Protein AF-A0A7T8KJE3-F1 (afdb_monomer_lite)

Radius of gyration: 11.45 Å; chains: 1; bounding box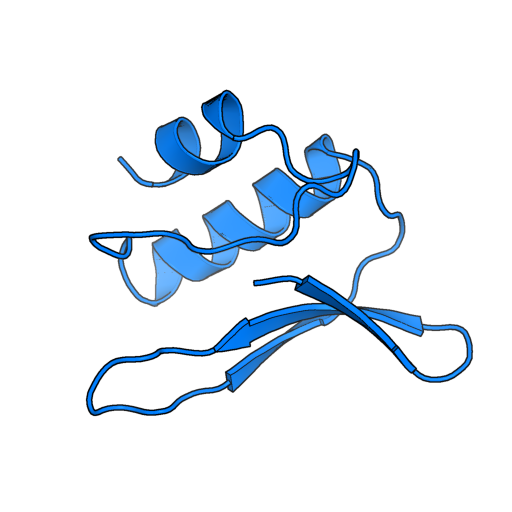: 30×22×27 Å

Secondary structure (DSSP, 8-state):
-EEEEETTEEEEEEE--STT--EEEEEES---HHHHHHHHHHHHHHH---S-------TT--HHHHHHTT-

pLDDT: mean 84.94, std 12.67, range [46.56, 96.88]

Organism: Caligus rogercresseyi (NCBI:txid217165)

InterPro domains:
  IPR001584 Integrase, catalytic core [PS50994] (1-71)
  IPR012337 Ribonuclease H-like superfamily [SSF53098] (1-61)
  IPR036397 Ribonuclease H superfamily [G3DSA:3.30.420.10] (1-68)

Foldseek 3Di:
DEWDDDPPWTWDWDFDPDPVRDIDTDTDPDLALVRNLVVLLVVCVVVNADPDDDYDPDPSDPVVSNVVSRD

Structure (mmCIF, N/CA/C/O backbone):
data_AF-A0A7T8KJE3-F1
#
_entry.id   AF-A0A7T8KJE3-F1
#
loop_
_atom_site.group_PDB
_atom_site.id
_atom_site.type_symbol
_atom_site.label_atom_id
_atom_site.label_alt_id
_atom_site.label_comp_id
_atom_site.label_asym_id
_atom_site.label_entity_id
_atom_site.label_seq_id
_atom_site.pdbx_PDB_ins_code
_atom_site.Cartn_x
_atom_site.Cartn_y
_atom_site.Cartn_z
_atom_site.occupancy
_atom_site.B_iso_or_equiv
_atom_site.auth_seq_id
_atom_site.auth_comp_id
_atom_site.auth_asym_id
_atom_site.auth_atom_id
_atom_site.pdbx_PDB_model_num
ATOM 1 N N . MET A 1 1 ? -3.345 3.848 -3.605 1.00 89.69 1 MET A N 1
ATOM 2 C CA . MET A 1 1 ? -3.777 2.962 -2.520 1.00 89.69 1 MET A CA 1
ATOM 3 C C . MET A 1 1 ? -5.171 3.361 -2.109 1.00 89.69 1 MET A C 1
ATOM 5 O O . MET A 1 1 ? -5.534 4.510 -2.327 1.00 89.69 1 MET A O 1
ATOM 9 N N . ASP A 1 2 ? -5.934 2.394 -1.626 1.00 91.62 2 ASP A N 1
ATOM 10 C CA . ASP A 1 2 ? -7.363 2.523 -1.342 1.00 91.62 2 ASP A CA 1
ATOM 11 C C . ASP A 1 2 ? -7.777 1.480 -0.285 1.00 91.62 2 ASP A C 1
ATOM 13 O O . ASP A 1 2 ? -7.058 0.494 -0.074 1.00 91.62 2 ASP A O 1
ATOM 17 N N . VAL A 1 3 ? -8.924 1.681 0.370 1.00 92.25 3 VAL A N 1
ATOM 18 C CA . VAL A 1 3 ? -9.575 0.648 1.184 1.00 92.25 3 VAL A CA 1
ATOM 19 C C . VAL A 1 3 ? -10.708 0.005 0.390 1.00 92.25 3 VAL A C 1
ATOM 21 O O . VAL A 1 3 ? -11.810 0.527 0.239 1.00 92.25 3 VAL A O 1
ATOM 24 N N . THR A 1 4 ? -10.456 -1.211 -0.079 1.00 93.44 4 THR A N 1
ATOM 25 C CA . THR A 1 4 ? -11.407 -1.967 -0.886 1.00 93.44 4 THR A CA 1
ATOM 26 C C . THR A 1 4 ? -12.234 -2.918 -0.021 1.00 93.44 4 THR A C 1
ATOM 28 O O . THR A 1 4 ? -11.703 -3.754 0.714 1.00 93.44 4 THR A O 1
ATOM 31 N N . HIS A 1 5 ? -13.557 -2.838 -0.158 1.00 94.88 5 HIS A N 1
ATOM 32 C CA . HIS A 1 5 ? -14.510 -3.716 0.519 1.00 94.88 5 HIS A CA 1
ATOM 33 C C . HIS A 1 5 ? -14.862 -4.930 -0.346 1.00 94.88 5 HIS A C 1
ATOM 35 O O . HIS A 1 5 ? -15.349 -4.784 -1.468 1.00 94.88 5 HIS A O 1
ATOM 41 N N . VAL A 1 6 ? -14.670 -6.138 0.189 1.00 95.75 6 VAL A N 1
ATOM 42 C CA . VAL A 1 6 ? -15.067 -7.394 -0.464 1.00 95.75 6 VAL A CA 1
ATOM 43 C C . VAL A 1 6 ? -15.930 -8.203 0.500 1.00 95.75 6 VAL A C 1
ATOM 45 O O . VAL A 1 6 ? -15.441 -8.850 1.428 1.00 95.75 6 VAL A O 1
ATOM 48 N N . GLY A 1 7 ? -17.246 -8.150 0.292 1.00 95.00 7 GLY A N 1
ATOM 49 C CA . GLY A 1 7 ? -18.209 -8.685 1.254 1.00 95.00 7 GLY A CA 1
ATOM 50 C C . GLY A 1 7 ? -18.106 -7.946 2.590 1.00 95.00 7 GLY A C 1
ATOM 51 O O . GLY A 1 7 ? -18.186 -6.723 2.623 1.00 95.00 7 GLY A O 1
ATOM 52 N N . ASN A 1 8 ? -17.893 -8.691 3.678 1.00 93.88 8 ASN A N 1
ATOM 53 C CA . ASN A 1 8 ? -17.736 -8.136 5.031 1.00 93.88 8 ASN A CA 1
ATOM 54 C C . ASN A 1 8 ? -16.268 -7.907 5.431 1.00 93.88 8 ASN A C 1
ATOM 56 O O . ASN A 1 8 ? -15.991 -7.664 6.604 1.00 93.88 8 ASN A O 1
ATOM 60 N N . VAL A 1 9 ? -15.325 -8.042 4.495 1.00 95.75 9 VAL A N 1
ATOM 61 C CA . VAL A 1 9 ? -13.894 -7.882 4.768 1.00 95.75 9 VAL A CA 1
ATOM 62 C C . VAL A 1 9 ? -13.380 -6.624 4.082 1.00 95.75 9 VAL A C 1
ATOM 64 O O . VAL A 1 9 ? -13.700 -6.356 2.922 1.00 95.75 9 VAL A O 1
ATOM 67 N N . LYS A 1 10 ? -12.567 -5.870 4.815 1.00 95.62 10 LYS A N 1
ATOM 68 C CA . LYS A 1 10 ? -11.913 -4.646 4.359 1.00 95.62 10 LYS A CA 1
ATOM 69 C C . LYS A 1 10 ? -10.463 -4.955 4.032 1.00 95.62 10 LYS A C 1
ATOM 71 O O . LYS A 1 10 ? -9.801 -5.676 4.781 1.00 95.62 10 LYS A O 1
ATOM 76 N N . 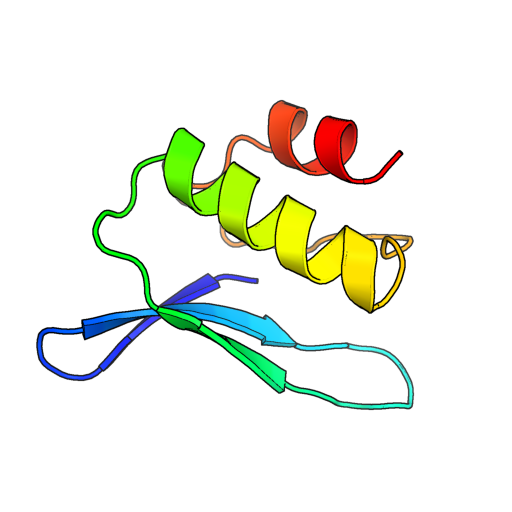PHE A 1 11 ? -9.967 -4.414 2.930 1.00 96.50 11 PHE A N 1
ATOM 77 C CA . PHE A 1 11 ? -8.587 -4.601 2.514 1.00 96.50 11 PHE A CA 1
ATOM 78 C C . PHE A 1 11 ? -7.941 -3.266 2.188 1.00 96.50 11 PHE A C 1
ATOM 80 O O . PHE A 1 11 ? -8.449 -2.531 1.350 1.00 96.50 11 PHE A O 1
ATOM 87 N N . LEU A 1 12 ? -6.769 -3.007 2.761 1.00 94.88 12 LEU A N 1
ATOM 88 C CA . LEU A 1 12 ? -5.851 -2.033 2.194 1.00 94.88 12 LEU A CA 1
ATOM 89 C C . LEU A 1 12 ? -5.307 -2.613 0.887 1.00 94.88 12 LEU A C 1
ATOM 91 O O . LEU A 1 12 ? -4.651 -3.664 0.896 1.00 94.88 12 LEU A O 1
ATOM 95 N N . THR A 1 13 ? -5.573 -1.927 -0.219 1.00 94.69 13 THR A N 1
ATOM 96 C CA . THR A 1 13 ? -5.080 -2.287 -1.545 1.00 94.69 13 THR A CA 1
ATOM 97 C C . THR A 1 13 ? -4.015 -1.296 -2.000 1.00 94.69 13 THR A C 1
ATOM 99 O O . THR A 1 13 ? -4.194 -0.076 -2.011 1.00 94.69 13 THR A O 1
ATOM 102 N N . ILE A 1 14 ? -2.848 -1.827 -2.363 1.00 93.25 14 ILE A N 1
ATOM 103 C CA . ILE A 1 14 ? -1.712 -1.053 -2.869 1.00 93.25 14 ILE A CA 1
ATOM 104 C C . ILE A 1 14 ? -1.304 -1.665 -4.198 1.00 93.25 14 ILE A C 1
ATOM 106 O O . ILE A 1 14 ? -0.988 -2.850 -4.275 1.00 93.25 14 ILE A O 1
ATOM 110 N N . VAL A 1 15 ? -1.309 -0.852 -5.245 1.00 93.06 15 VAL A N 1
ATOM 111 C CA . VAL A 1 15 ? -0.896 -1.261 -6.586 1.00 93.06 15 VAL A CA 1
ATOM 112 C C . VAL A 1 15 ? 0.379 -0.515 -6.933 1.00 93.06 15 VAL A C 1
ATOM 114 O O . VAL A 1 15 ? 0.417 0.712 -6.843 1.00 93.06 15 VAL A O 1
ATOM 117 N N . ASP A 1 16 ? 1.413 -1.254 -7.331 1.00 91.50 16 ASP A N 1
ATOM 118 C CA . ASP A 1 16 ? 2.613 -0.656 -7.898 1.00 91.50 16 ASP A CA 1
ATOM 119 C C . ASP A 1 16 ? 2.327 -0.150 -9.320 1.00 91.50 16 ASP A C 1
ATOM 121 O O . ASP A 1 16 ? 2.033 -0.921 -10.239 1.00 91.50 16 ASP A O 1
ATOM 125 N N . CYS A 1 17 ? 2.454 1.164 -9.507 1.00 88.81 17 CYS A N 1
ATOM 126 C CA . CYS A 1 17 ? 2.360 1.818 -10.811 1.00 88.81 17 CYS A CA 1
ATOM 127 C C . CYS A 1 17 ? 3.644 1.653 -11.654 1.00 88.81 17 CYS A C 1
ATOM 129 O O . CYS A 1 17 ? 3.655 1.997 -12.841 1.00 88.81 17 CYS A O 1
ATOM 131 N N . GLY A 1 18 ? 4.720 1.116 -11.070 1.00 84.44 18 GLY A N 1
ATOM 132 C CA . GLY A 1 18 ? 5.988 0.772 -11.706 1.00 84.44 18 GLY A CA 1
ATOM 133 C C . GLY A 1 18 ? 5.970 -0.566 -12.461 1.00 84.44 18 GLY A C 1
ATOM 134 O O . GLY A 1 18 ? 4.951 -1.263 -12.508 1.00 84.44 18 GLY A O 1
ATOM 135 N N . PRO A 1 19 ? 7.080 -0.935 -13.126 1.00 84.88 19 PRO A N 1
ATOM 136 C CA . PRO A 1 19 ? 7.140 -2.069 -14.055 1.00 84.88 19 PRO A CA 1
ATOM 137 C C . PRO A 1 19 ? 6.799 -3.426 -13.422 1.00 84.88 19 PRO A C 1
ATOM 139 O O . PRO A 1 19 ? 6.495 -4.358 -14.161 1.00 84.88 19 PRO A O 1
ATOM 142 N N . SER A 1 20 ? 6.821 -3.543 -12.088 1.00 86.75 20 SER A N 1
ATOM 143 C CA . SER A 1 20 ? 6.466 -4.786 -11.400 1.00 86.75 20 SER A CA 1
ATOM 144 C C . SER A 1 20 ? 4.968 -5.093 -11.478 1.00 86.75 20 SER A C 1
ATOM 146 O O . SER A 1 20 ? 4.592 -6.261 -11.563 1.00 86.75 20 SER A O 1
ATOM 148 N N . ARG A 1 21 ? 4.117 -4.050 -11.492 1.00 88.50 21 ARG A N 1
ATOM 149 C CA . ARG A 1 21 ? 2.646 -4.149 -11.536 1.00 88.50 21 ARG A CA 1
ATOM 150 C C . ARG A 1 21 ? 2.051 -5.055 -10.449 1.00 88.50 21 ARG A C 1
ATOM 152 O O . ARG A 1 21 ? 0.957 -5.594 -10.626 1.00 88.50 21 ARG A O 1
ATOM 159 N N . PHE A 1 22 ? 2.749 -5.241 -9.329 1.00 90.81 22 PHE A N 1
ATOM 160 C CA . PHE A 1 22 ? 2.226 -6.042 -8.229 1.00 90.81 22 PHE A CA 1
ATOM 161 C C . PHE A 1 22 ? 1.066 -5.335 -7.527 1.00 90.81 22 PHE A C 1
ATOM 163 O O . PHE A 1 22 ? 1.054 -4.115 -7.369 1.00 90.81 22 PHE A O 1
ATOM 170 N N . ALA A 1 23 ? 0.102 -6.133 -7.072 1.00 94.25 23 ALA A N 1
ATOM 171 C CA . ALA A 1 23 ? -0.993 -5.689 -6.225 1.00 94.25 23 ALA A CA 1
ATOM 172 C C . ALA A 1 23 ? -0.883 -6.382 -4.865 1.00 94.25 23 ALA A C 1
ATOM 174 O O . ALA A 1 23 ? -0.899 -7.611 -4.775 1.00 94.25 23 ALA A O 1
ATOM 175 N N . VAL A 1 24 ? -0.779 -5.589 -3.806 1.00 94.88 24 VAL A N 1
ATOM 176 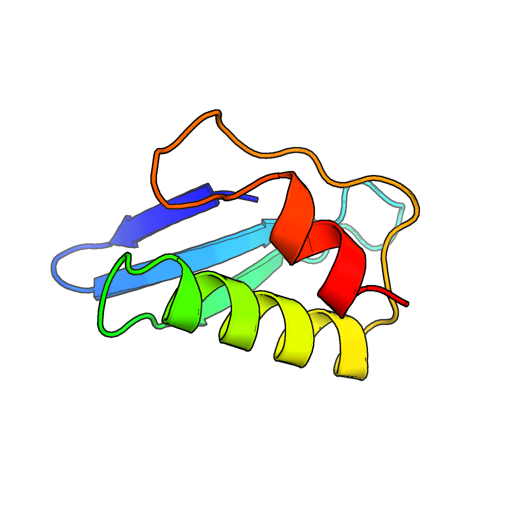C CA . VAL A 1 24 ? -0.759 -6.054 -2.423 1.00 94.88 24 VAL A CA 1
ATOM 177 C C . VAL A 1 24 ? -2.111 -5.788 -1.790 1.00 94.88 24 VAL A C 1
ATOM 179 O O . VAL A 1 24 ? -2.659 -4.695 -1.896 1.00 94.88 24 VAL A O 1
ATOM 182 N N . TRP A 1 25 ? -2.617 -6.809 -1.108 1.00 96.88 25 TRP A N 1
ATOM 183 C CA . TRP A 1 25 ? -3.840 -6.751 -0.325 1.00 96.88 25 TRP A CA 1
ATOM 184 C C . TRP A 1 25 ? -3.488 -7.100 1.120 1.00 96.88 25 TRP A C 1
ATOM 186 O O . TRP A 1 25 ? -2.811 -8.103 1.388 1.00 96.88 25 TRP A O 1
ATOM 196 N N . ARG A 1 26 ? -3.909 -6.259 2.063 1.00 96.12 26 ARG A N 1
ATOM 197 C CA . ARG A 1 26 ? -3.768 -6.498 3.503 1.00 96.12 26 ARG A CA 1
ATOM 198 C C . ARG A 1 26 ? -5.137 -6.366 4.143 1.00 96.12 26 ARG A C 1
ATOM 200 O O . ARG A 1 26 ? -5.773 -5.332 3.999 1.00 96.12 26 ARG A O 1
ATOM 207 N N . ALA A 1 27 ? -5.593 -7.418 4.816 1.00 96.44 27 ALA A N 1
ATOM 208 C CA . ALA A 1 27 ? -6.852 -7.360 5.546 1.00 96.44 27 ALA A CA 1
ATOM 209 C C . ALA A 1 27 ? -6.763 -6.320 6.672 1.00 96.44 27 ALA A C 1
ATOM 211 O O . ALA A 1 27 ? -5.729 -6.217 7.341 1.00 96.44 27 ALA A O 1
ATOM 212 N N . LEU A 1 28 ? -7.855 -5.590 6.863 1.00 95.69 28 LEU A N 1
ATOM 213 C CA . LEU A 1 28 ? -8.050 -4.603 7.914 1.00 95.69 28 LEU A CA 1
ATOM 214 C C . LEU A 1 28 ? -9.186 -5.064 8.829 1.00 95.69 28 LEU A C 1
ATOM 216 O O . LEU A 1 28 ? -10.213 -5.559 8.359 1.00 95.69 28 LEU A O 1
ATOM 220 N N . ASN A 1 29 ? -9.012 -4.883 10.135 1.00 94.88 29 ASN A N 1
ATOM 221 C CA . ASN A 1 29 ? -10.077 -5.061 11.120 1.00 94.88 29 ASN A CA 1
ATOM 222 C C . ASN A 1 29 ? -10.950 -3.799 11.220 1.00 94.88 29 ASN A C 1
ATOM 224 O O . ASN A 1 29 ? -12.141 -3.892 11.513 1.00 94.88 29 ASN A O 1
ATOM 228 N N . SER A 1 30 ? -10.365 -2.628 10.960 1.00 91.00 30 SER A N 1
ATOM 229 C CA . SER A 1 30 ? -10.996 -1.310 10.968 1.00 91.00 30 SER A CA 1
ATOM 230 C C . SER A 1 30 ? -10.385 -0.385 9.907 1.00 91.00 30 SER A C 1
ATOM 232 O O . SER A 1 30 ? -9.266 -0.593 9.449 1.00 91.00 30 SER A O 1
ATOM 234 N N . GLU A 1 31 ? -11.113 0.670 9.550 1.00 90.12 31 GLU A N 1
ATOM 235 C CA . GLU A 1 31 ? -10.642 1.771 8.687 1.00 90.12 31 GLU A CA 1
ATOM 236 C C . GLU A 1 31 ? -9.944 2.881 9.480 1.00 90.12 31 GLU A C 1
ATOM 238 O O . GLU A 1 31 ? -9.803 4.002 9.023 1.00 90.12 31 GLU A O 1
ATOM 243 N N . SER A 1 32 ? -9.490 2.590 10.701 1.00 89.56 32 SER A N 1
ATOM 244 C CA . SER A 1 32 ? -8.785 3.607 11.476 1.00 89.56 32 SER A CA 1
ATOM 245 C C . SER A 1 32 ? -7.458 3.986 10.815 1.00 89.56 32 SER A C 1
ATOM 247 O O . SER A 1 32 ? -6.680 3.117 10.416 1.00 89.56 32 SER A O 1
ATOM 249 N N . GLU A 1 33 ? -7.163 5.286 10.802 1.00 86.56 33 GLU A N 1
ATOM 250 C CA . GLU A 1 33 ? -5.878 5.857 10.371 1.00 86.56 33 GLU A CA 1
ATOM 251 C C . GLU A 1 33 ? -4.684 5.080 10.955 1.00 86.56 33 GLU A C 1
ATOM 253 O O . GLU A 1 33 ? -3.742 4.734 10.246 1.00 86.56 33 GLU A O 1
ATOM 258 N N . THR A 1 34 ? -4.750 4.715 12.240 1.00 88.75 34 THR A N 1
ATOM 259 C CA . THR A 1 34 ? -3.685 3.961 12.917 1.00 88.75 34 THR A CA 1
ATOM 260 C C . THR A 1 34 ? -3.446 2.588 12.288 1.00 88.75 34 THR A C 1
ATOM 262 O O . THR A 1 34 ? -2.296 2.211 12.055 1.00 88.75 34 THR A O 1
ATOM 265 N N . GLU A 1 35 ? -4.508 1.831 12.005 1.00 91.69 35 GLU A N 1
ATOM 266 C CA . GLU A 1 35 ? -4.381 0.500 11.406 1.00 91.69 35 GLU A CA 1
ATOM 267 C C . GLU A 1 35 ? -3.923 0.590 9.946 1.00 91.69 35 GLU A C 1
ATOM 269 O O . GLU A 1 35 ? -3.048 -0.170 9.524 1.00 91.69 35 GLU A O 1
ATOM 274 N N . VAL A 1 36 ? -4.447 1.563 9.195 1.00 90.44 36 VAL A N 1
ATOM 275 C CA . VAL A 1 36 ? -4.027 1.837 7.816 1.00 90.44 36 VAL A CA 1
ATOM 276 C C . VAL A 1 36 ? -2.539 2.186 7.769 1.00 90.44 36 VAL A C 1
ATOM 278 O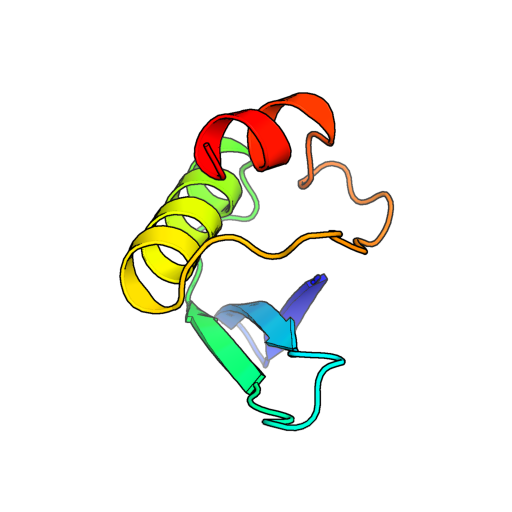 O . VAL A 1 36 ? -1.786 1.537 7.041 1.00 90.44 36 VAL A O 1
ATOM 281 N N . CYS A 1 37 ? -2.073 3.133 8.589 1.00 89.56 37 CYS A N 1
ATOM 282 C CA . CYS A 1 37 ? -0.659 3.502 8.664 1.00 89.56 37 CYS A CA 1
ATOM 283 C C . CYS A 1 37 ? 0.231 2.325 9.075 1.00 89.56 37 CYS A C 1
ATOM 285 O O . CYS A 1 37 ? 1.297 2.137 8.486 1.00 89.56 37 CYS A O 1
ATOM 287 N N . GLN A 1 38 ? -0.214 1.492 10.022 1.00 91.50 38 GLN A N 1
ATOM 288 C CA . GLN A 1 38 ? 0.511 0.277 10.390 1.00 91.50 38 GLN A CA 1
ATOM 289 C C . GLN A 1 38 ? 0.668 -0.662 9.184 1.00 91.50 38 GLN A C 1
ATOM 291 O O . GLN A 1 38 ? 1.775 -1.127 8.904 1.00 91.50 38 GLN A O 1
ATOM 296 N N . LYS A 1 39 ? -0.415 -0.938 8.444 1.00 93.56 39 LYS A N 1
ATOM 297 C CA . LYS A 1 39 ? -0.363 -1.831 7.276 1.00 93.56 39 LYS A CA 1
ATOM 298 C C . LYS A 1 39 ? 0.466 -1.267 6.134 1.00 93.56 39 LYS A C 1
ATOM 300 O O . LYS A 1 39 ? 1.195 -2.027 5.497 1.00 93.56 39 LYS A O 1
ATOM 305 N N . VAL A 1 40 ? 0.411 0.040 5.908 1.00 91.69 40 VAL A N 1
ATOM 306 C CA . VAL A 1 40 ? 1.284 0.720 4.947 1.00 91.69 40 VAL A CA 1
ATOM 307 C C . VAL A 1 40 ? 2.755 0.557 5.343 1.00 91.69 40 VAL A C 1
ATOM 309 O O . VAL A 1 40 ? 3.554 0.112 4.521 1.00 91.69 40 VAL A O 1
ATOM 312 N N . GLY A 1 41 ? 3.104 0.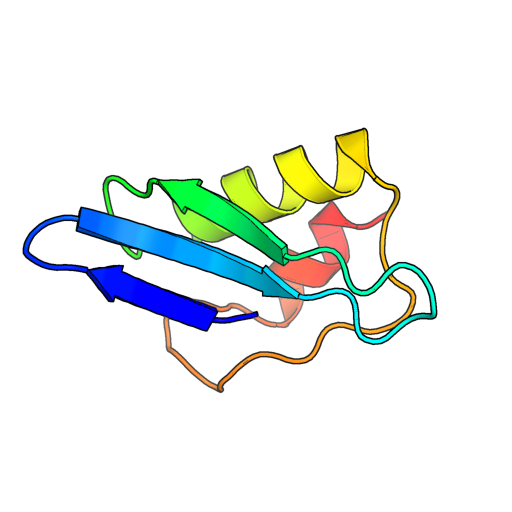824 6.606 1.00 91.00 41 GLY A N 1
ATOM 313 C CA . GLY A 1 41 ? 4.472 0.670 7.110 1.00 91.00 41 GLY A CA 1
ATOM 314 C C . GLY A 1 41 ? 4.997 -0.765 6.991 1.00 91.00 41 GLY A C 1
ATOM 315 O O . GLY A 1 41 ? 6.117 -0.982 6.530 1.00 91.00 41 GLY A O 1
ATOM 316 N N . GLU A 1 42 ? 4.170 -1.768 7.309 1.00 92.88 42 GLU A N 1
ATOM 317 C CA . GLU A 1 42 ? 4.509 -3.184 7.100 1.00 92.88 42 GLU A CA 1
ATOM 318 C C . GLU A 1 42 ? 4.855 -3.464 5.625 1.00 92.88 42 GLU A C 1
ATOM 320 O O . GLU A 1 42 ? 5.854 -4.124 5.335 1.00 92.88 42 GLU A O 1
ATOM 325 N N . VAL A 1 43 ? 4.063 -2.946 4.682 1.00 91.69 43 VAL A N 1
ATOM 326 C CA . VAL A 1 43 ? 4.284 -3.149 3.243 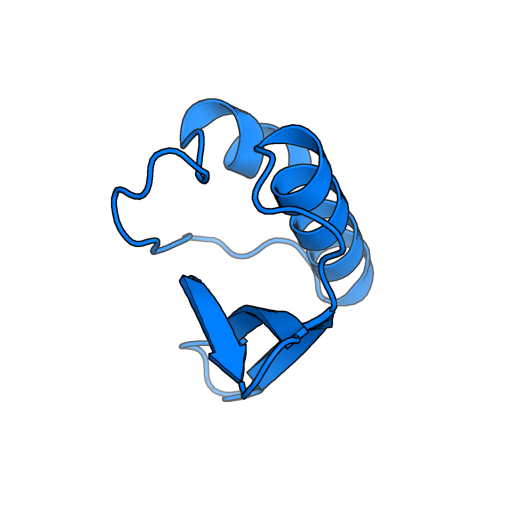1.00 91.69 43 VAL A CA 1
ATOM 327 C C . VAL A 1 43 ? 5.553 -2.440 2.762 1.00 91.69 43 VAL A C 1
ATOM 329 O O . VAL A 1 43 ? 6.361 -3.055 2.063 1.00 91.69 43 VAL A O 1
ATOM 332 N N . PHE A 1 44 ? 5.777 -1.190 3.168 1.00 90.00 44 PHE A N 1
ATOM 333 C CA . PHE A 1 44 ? 6.972 -0.429 2.787 1.00 90.00 44 PHE A CA 1
ATOM 334 C C . PHE A 1 44 ? 8.250 -1.016 3.389 1.00 90.00 44 PHE A C 1
ATOM 336 O O . PHE A 1 44 ? 9.276 -1.048 2.717 1.00 90.00 44 PHE A O 1
ATOM 343 N N . SER A 1 45 ? 8.189 -1.587 4.596 1.00 90.25 45 SER A N 1
ATOM 344 C CA . SER A 1 45 ? 9.334 -2.296 5.185 1.00 90.25 45 SER A CA 1
ATOM 345 C C . SER A 1 45 ? 9.751 -3.539 4.383 1.00 90.25 45 SER A C 1
ATOM 347 O O . SER A 1 45 ? 10.922 -3.913 4.380 1.00 90.25 45 SER A O 1
ATOM 349 N N . GLN A 1 46 ? 8.804 -4.177 3.683 1.00 90.69 46 GLN A N 1
ATOM 350 C CA . GLN A 1 46 ? 9.033 -5.401 2.908 1.00 90.69 46 GLN A CA 1
ATOM 351 C C . GLN A 1 46 ? 9.455 -5.116 1.465 1.00 90.69 46 GLN A C 1
ATOM 353 O O . GLN A 1 46 ? 10.286 -5.837 0.918 1.00 90.69 46 GLN A O 1
ATOM 358 N N . MET A 1 47 ? 8.857 -4.101 0.835 1.00 88.19 47 MET A N 1
ATOM 359 C CA . MET A 1 47 ? 9.036 -3.817 -0.597 1.00 88.19 47 MET A CA 1
ATOM 360 C C . MET A 1 47 ? 9.902 -2.583 -0.872 1.00 88.19 47 MET A C 1
ATOM 362 O O . MET A 1 47 ? 10.244 -2.319 -2.023 1.00 88.19 47 MET A O 1
ATOM 366 N N . GLY A 1 48 ? 10.277 -1.852 0.177 1.00 87.06 48 GLY A N 1
ATOM 367 C CA . GLY A 1 48 ? 10.869 -0.527 0.085 1.00 87.06 48 GLY A CA 1
ATOM 368 C C . GLY A 1 48 ? 9.801 0.569 -0.027 1.00 87.06 48 GLY A C 1
ATOM 369 O O . GLY A 1 48 ? 8.679 0.312 -0.480 1.00 87.06 48 GLY A O 1
ATOM 370 N N . PRO A 1 49 ? 10.128 1.800 0.393 1.00 84.94 49 PRO A N 1
ATOM 371 C CA . PRO A 1 49 ? 9.209 2.918 0.276 1.00 84.94 49 PRO A CA 1
ATOM 372 C C . PRO A 1 49 ? 9.085 3.392 -1.182 1.00 84.94 49 PRO A C 1
ATOM 374 O O . PRO A 1 49 ? 10.086 3.438 -1.906 1.00 84.94 49 PRO A O 1
ATOM 377 N N . PRO A 1 50 ? 7.878 3.761 -1.640 1.00 87.06 50 PRO A N 1
ATOM 378 C CA . PRO A 1 50 ? 7.690 4.339 -2.963 1.00 87.06 50 PRO A CA 1
ATOM 379 C C . PRO A 1 50 ? 8.151 5.803 -2.993 1.00 87.06 50 PRO A C 1
ATOM 381 O O . PRO A 1 50 ? 8.131 6.499 -1.980 1.00 87.06 50 PRO A O 1
ATOM 384 N N . GLY A 1 51 ? 8.516 6.298 -4.178 1.00 85.25 51 GLY A N 1
ATOM 385 C CA . GLY A 1 51 ? 8.851 7.718 -4.364 1.00 85.25 51 GLY A CA 1
ATOM 386 C C . GLY A 1 51 ? 7.637 8.654 -4.311 1.00 85.25 51 GLY A C 1
ATOM 387 O O . GLY A 1 51 ? 7.783 9.831 -3.999 1.00 85.25 51 GLY A O 1
ATOM 388 N N . GLU A 1 52 ? 6.443 8.137 -4.602 1.00 86.44 52 GLU A N 1
ATOM 389 C CA . GLU A 1 52 ? 5.180 8.873 -4.564 1.00 86.44 52 GLU A CA 1
ATOM 390 C C . GLU A 1 52 ? 4.053 7.933 -4.127 1.00 86.44 52 GLU A C 1
ATOM 392 O O . GLU A 1 52 ? 4.048 6.748 -4.472 1.00 86.44 52 GLU A O 1
ATOM 397 N N . VAL A 1 53 ? 3.088 8.465 -3.376 1.00 87.44 53 VAL A N 1
ATOM 398 C CA . VAL A 1 53 ? 1.892 7.735 -2.956 1.00 87.44 53 VAL A CA 1
ATOM 399 C C . VAL A 1 53 ? 0.661 8.484 -3.448 1.00 87.44 53 VAL A C 1
ATOM 401 O O . VAL A 1 53 ? 0.458 9.648 -3.116 1.00 87.44 53 VAL A O 1
ATOM 404 N N . LEU A 1 54 ? -0.177 7.789 -4.213 1.00 87.75 54 LEU A N 1
ATOM 405 C CA . LEU A 1 54 ? -1.489 8.272 -4.635 1.00 87.75 54 LEU A CA 1
ATOM 406 C C . LEU A 1 54 ? -2.548 7.580 -3.782 1.00 87.75 54 LEU A C 1
ATOM 408 O O . LEU A 1 54 ? -2.569 6.350 -3.746 1.00 87.75 54 LEU A O 1
ATOM 412 N N . CYS A 1 55 ? -3.416 8.339 -3.123 1.00 86.31 55 CYS A N 1
ATOM 413 C CA . CYS A 1 55 ? -4.552 7.827 -2.347 1.00 86.31 55 CYS A CA 1
ATOM 414 C C . CYS A 1 55 ? -5.823 8.529 -2.806 1.00 86.31 55 CYS A C 1
ATOM 416 O O . CYS A 1 55 ? -5.744 9.594 -3.427 1.00 86.31 55 CYS A O 1
ATOM 418 N N . ASP A 1 56 ? -6.981 7.964 -2.486 1.00 79.69 56 ASP A N 1
ATOM 419 C CA . ASP A 1 56 ? -8.177 8.789 -2.435 1.00 79.69 56 ASP A CA 1
ATOM 420 C C . ASP A 1 56 ? -8.099 9.721 -1.207 1.00 79.69 56 ASP A C 1
ATOM 422 O O . ASP A 1 56 ? -7.329 9.498 -0.272 1.00 79.69 56 ASP A O 1
ATOM 426 N N . ASN A 1 57 ? -8.844 10.826 -1.213 1.00 69.81 57 ASN A N 1
ATOM 427 C CA . ASN A 1 57 ? -8.890 11.748 -0.069 1.00 69.81 57 ASN A CA 1
ATOM 428 C C . ASN A 1 57 ? -9.827 11.217 1.034 1.00 69.81 57 ASN A C 1
ATOM 430 O O . ASN A 1 57 ? -10.605 11.985 1.604 1.00 69.81 57 ASN A O 1
ATOM 434 N N . GLY A 1 58 ? -9.812 9.904 1.276 1.00 69.88 58 GLY A N 1
ATOM 435 C CA . GLY A 1 58 ? -10.567 9.281 2.354 1.00 69.88 58 GLY A CA 1
ATOM 436 C C . GLY A 1 58 ? -10.080 9.772 3.717 1.00 69.88 58 GLY A C 1
ATOM 437 O O . GLY A 1 58 ? -8.897 10.071 3.895 1.00 69.88 58 GLY A O 1
ATOM 438 N N . GLU A 1 59 ? -10.990 9.852 4.690 1.00 70.94 59 GLU A N 1
ATOM 439 C CA . GLU A 1 59 ? -10.653 10.252 6.068 1.00 70.94 59 GLU A CA 1
ATOM 440 C C . GLU A 1 59 ? -9.640 9.292 6.718 1.00 70.94 59 GLU A C 1
ATOM 442 O O . GLU A 1 59 ? -8.892 9.686 7.610 1.00 70.94 59 GLU A O 1
ATOM 447 N N . ASP A 1 60 ? -9.556 8.065 6.204 1.00 70.06 60 ASP A N 1
ATOM 448 C CA . ASP A 1 60 ? -8.685 6.993 6.685 1.00 70.06 60 ASP A CA 1
ATOM 449 C C . ASP A 1 60 ? -7.204 7.188 6.292 1.00 70.06 60 ASP A C 1
ATOM 451 O O . ASP A 1 60 ? -6.326 6.477 6.790 1.00 70.06 60 ASP A O 1
ATOM 455 N N . PHE A 1 61 ? -6.909 8.147 5.401 1.00 72.19 61 PHE A N 1
ATOM 456 C CA . PHE A 1 61 ? -5.572 8.410 4.864 1.00 72.19 61 PHE A CA 1
ATOM 457 C C . PHE A 1 61 ? -5.034 9.788 5.288 1.00 72.19 61 PHE A C 1
ATOM 459 O O . PHE A 1 61 ? -5.067 10.753 4.517 1.00 72.19 61 PHE A O 1
ATOM 466 N N . PRO A 1 62 ? -4.439 9.911 6.486 1.00 65.81 62 PRO A N 1
ATOM 467 C CA . PRO A 1 62 ? -3.695 11.109 6.870 1.00 65.81 62 PRO A CA 1
ATOM 468 C C . PRO A 1 62 ? -2.437 11.257 6.004 1.00 65.81 62 PRO A C 1
ATOM 470 O O . PRO A 1 62 ? -1.387 10.662 6.265 1.00 65.81 62 PRO A O 1
ATOM 473 N N . VAL A 1 63 ? -2.508 12.103 4.979 1.00 62.25 63 VAL A N 1
ATOM 474 C CA . VAL A 1 63 ? -1.398 12.356 4.043 1.00 62.25 63 VAL A CA 1
ATOM 475 C C . VAL A 1 63 ? -0.065 12.558 4.784 1.00 62.25 63 VAL A C 1
ATOM 477 O O . VAL A 1 63 ? 0.941 11.968 4.410 1.00 62.25 63 VAL A O 1
ATOM 480 N N . GLY A 1 64 ? -0.055 13.296 5.900 1.00 61.22 64 GLY A N 1
ATOM 481 C CA . GLY A 1 64 ? 1.156 13.548 6.691 1.00 61.22 64 GLY A CA 1
ATOM 482 C C . GLY A 1 64 ? 1.756 12.328 7.408 1.00 61.22 64 GLY A C 1
ATOM 483 O O . GLY A 1 64 ? 2.972 12.267 7.568 1.00 61.22 64 GLY A O 1
ATOM 484 N N . GLN A 1 65 ? 0.949 11.350 7.830 1.00 59.59 65 GLN A N 1
ATOM 485 C CA . GLN A 1 65 ? 1.420 10.213 8.633 1.00 59.59 65 GLN A CA 1
ATOM 486 C C . GLN A 1 65 ? 1.885 9.035 7.764 1.00 59.59 65 GLN A C 1
ATOM 488 O O . GLN A 1 65 ? 2.786 8.289 8.144 1.00 59.59 65 GLN A O 1
ATOM 493 N N . ILE A 1 66 ? 1.336 8.909 6.556 1.00 64.62 66 ILE A N 1
ATOM 494 C CA . ILE A 1 66 ? 1.746 7.901 5.569 1.00 64.62 66 ILE A CA 1
ATOM 495 C C . ILE A 1 66 ? 3.197 8.123 5.120 1.00 64.62 66 ILE A C 1
ATOM 497 O O . ILE A 1 66 ? 3.970 7.168 5.061 1.00 64.62 66 ILE A O 1
ATOM 501 N N . PHE A 1 67 ? 3.597 9.374 4.866 1.00 59.00 67 PHE A N 1
ATOM 502 C CA . PHE A 1 67 ? 4.966 9.692 4.442 1.00 59.00 67 PHE A CA 1
ATOM 503 C C . PHE A 1 67 ? 6.003 9.530 5.561 1.00 59.00 67 PHE A C 1
ATOM 505 O O . PHE A 1 67 ? 7.138 9.168 5.272 1.00 59.00 67 PHE A O 1
ATOM 512 N N . LEU A 1 68 ? 5.632 9.735 6.831 1.00 56.09 68 LEU A N 1
ATOM 513 C CA . LEU A 1 68 ? 6.544 9.519 7.965 1.00 56.09 68 LEU A CA 1
ATOM 514 C C . LEU A 1 68 ? 6.916 8.044 8.153 1.00 56.09 68 LEU A C 1
ATOM 516 O O . LEU A 1 68 ? 8.005 7.752 8.627 1.00 56.09 68 LEU A O 1
ATOM 520 N N . ASN A 1 69 ? 6.032 7.123 7.765 1.00 54.56 69 ASN A N 1
ATOM 521 C CA . ASN A 1 69 ? 6.275 5.681 7.850 1.00 54.56 69 ASN A CA 1
ATOM 522 C C . ASN A 1 69 ? 7.026 5.117 6.627 1.00 54.56 69 ASN A C 1
ATOM 524 O O . ASN A 1 69 ? 7.261 3.911 6.555 1.00 54.56 69 ASN A O 1
ATOM 528 N N . ALA A 1 70 ? 7.367 5.967 5.655 1.00 51.69 70 ALA A N 1
ATOM 529 C CA . ALA A 1 70 ? 8.078 5.599 4.433 1.00 51.69 70 ALA A CA 1
ATOM 530 C C . ALA A 1 70 ? 9.574 5.980 4.457 1.00 51.69 70 ALA A C 1
ATOM 532 O O . ALA A 1 70 ? 10.266 5.740 3.471 1.00 51.69 70 ALA A O 1
ATOM 533 N N . VAL A 1 71 ? 10.080 6.581 5.541 1.00 46.56 71 VAL A N 1
ATOM 534 C CA . VAL A 1 71 ? 11.487 7.012 5.677 1.00 46.56 71 VAL A CA 1
ATOM 535 C C . VAL A 1 71 ? 12.184 6.242 6.787 1.00 46.56 71 VAL A C 1
ATOM 537 O O . VAL A 1 71 ? 11.581 6.115 7.875 1.00 46.56 71 VAL A O 1
#

Sequence (71 aa):
MDVTHVGNVKFLTIVDCGPSRFAVWRALNSESETEVCQKVGEVFSQMGPPGEVLCDNGEDFPVGQIFLNAV